Protein AF-X8DWA8-F1 (afdb_monomer)

Structure (mmCIF, N/CA/C/O backbone):
data_AF-X8DWA8-F1
#
_entry.id   AF-X8DWA8-F1
#
loop_
_atom_site.group_PDB
_atom_site.id
_atom_site.type_symbol
_atom_site.label_atom_id
_atom_site.label_alt_id
_atom_site.label_comp_id
_atom_site.label_asym_id
_atom_site.label_entity_id
_atom_site.label_seq_id
_atom_site.pdbx_PDB_ins_code
_atom_site.Cartn_x
_atom_site.Cartn_y
_atom_site.Cartn_z
_atom_site.occupancy
_atom_site.B_iso_or_equiv
_atom_site.auth_seq_id
_atom_site.auth_comp_id
_atom_site.auth_asym_id
_atom_site.auth_atom_id
_atom_site.pdbx_PDB_model_num
ATOM 1 N N . MET A 1 1 ? 1.912 4.364 -9.435 1.00 95.38 1 MET A N 1
ATOM 2 C CA . MET A 1 1 ? 1.303 3.772 -8.224 1.00 95.38 1 MET A CA 1
ATOM 3 C C . MET A 1 1 ? 0.170 2.806 -8.539 1.00 95.38 1 MET A C 1
ATOM 5 O O . MET A 1 1 ? 0.178 1.731 -7.959 1.00 95.38 1 MET A O 1
ATOM 9 N N . GLU A 1 2 ? -0.722 3.099 -9.494 1.00 97.25 2 GLU A N 1
ATOM 10 C CA . GLU A 1 2 ? -1.826 2.189 -9.867 1.00 97.25 2 GLU A CA 1
ATOM 11 C C . GLU A 1 2 ? -1.386 0.741 -10.130 1.00 97.25 2 GLU A C 1
ATOM 13 O O . GLU A 1 2 ? -1.863 -0.182 -9.483 1.00 97.25 2 GLU A O 1
ATOM 18 N N . ALA A 1 3 ? -0.388 0.548 -10.996 1.00 97.44 3 ALA A N 1
ATOM 19 C CA . ALA A 1 3 ? 0.165 -0.770 -11.302 1.00 97.44 3 ALA A CA 1
ATOM 20 C C . ALA A 1 3 ? 0.631 -1.547 -10.053 1.00 97.44 3 ALA A C 1
ATOM 22 O O . ALA A 1 3 ? 0.360 -2.736 -9.918 1.00 97.44 3 ALA A O 1
ATOM 23 N N . ALA A 1 4 ? 1.307 -0.871 -9.120 1.00 97.50 4 ALA A N 1
ATOM 24 C CA . ALA A 1 4 ? 1.756 -1.477 -7.868 1.00 97.50 4 ALA A CA 1
ATOM 25 C C . ALA A 1 4 ? 0.578 -1.825 -6.943 1.00 97.50 4 ALA A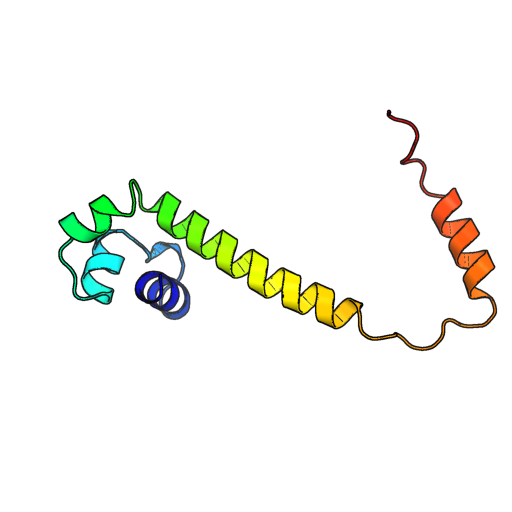 C 1
ATOM 27 O O . ALA A 1 4 ? 0.620 -2.841 -6.253 1.00 97.50 4 ALA A O 1
ATOM 28 N N . ARG A 1 5 ? -0.481 -1.008 -6.950 1.00 97.50 5 ARG A N 1
ATOM 29 C CA . ARG A 1 5 ? -1.696 -1.252 -6.169 1.00 97.50 5 ARG A CA 1
ATOM 30 C C . ARG A 1 5 ? -2.484 -2.441 -6.712 1.00 97.50 5 ARG A C 1
ATOM 32 O O . ARG A 1 5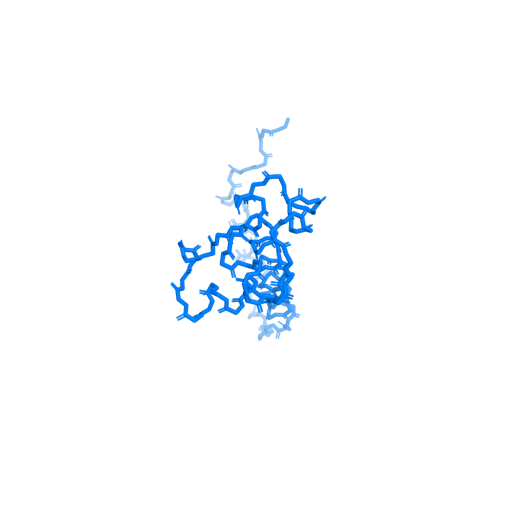 ? -2.840 -3.312 -5.930 1.00 97.50 5 ARG A O 1
ATOM 39 N N . SER A 1 6 ? -2.692 -2.503 -8.027 1.00 97.88 6 SER A N 1
ATOM 40 C CA . SER A 1 6 ? -3.322 -3.649 -8.701 1.00 97.88 6 SER A CA 1
ATOM 41 C C . SER A 1 6 ? -2.565 -4.943 -8.385 1.00 97.88 6 SER A C 1
ATOM 43 O O . SER A 1 6 ? -3.177 -5.896 -7.913 1.00 97.88 6 SER A O 1
ATOM 45 N N . LEU A 1 7 ? -1.229 -4.944 -8.498 1.00 98.00 7 LEU A N 1
ATOM 46 C CA . LEU A 1 7 ? -0.378 -6.076 -8.095 1.00 98.00 7 LEU A CA 1
ATOM 47 C C . LEU A 1 7 ? -0.637 -6.523 -6.651 1.00 98.00 7 LEU A C 1
ATOM 49 O O . LEU A 1 7 ? -0.874 -7.701 -6.393 1.00 98.00 7 LEU A O 1
ATOM 53 N N . ALA A 1 8 ? -0.600 -5.577 -5.712 1.00 97.12 8 ALA A N 1
ATOM 54 C CA . ALA A 1 8 ? -0.777 -5.870 -4.296 1.00 97.12 8 ALA A CA 1
ATOM 55 C C . ALA A 1 8 ? -2.166 -6.446 -3.979 1.00 97.12 8 ALA A C 1
ATOM 57 O O . ALA A 1 8 ? -2.269 -7.347 -3.151 1.00 97.12 8 ALA A O 1
ATOM 58 N N . VAL A 1 9 ? -3.217 -5.936 -4.628 1.00 96.94 9 VAL A N 1
ATOM 59 C CA . VAL A 1 9 ? -4.604 -6.387 -4.426 1.00 96.94 9 VAL A CA 1
ATOM 60 C C . VAL A 1 9 ? -4.841 -7.761 -5.050 1.00 96.94 9 VAL A C 1
ATOM 62 O O . VAL A 1 9 ? -5.455 -8.617 -4.425 1.00 96.94 9 VAL A O 1
ATOM 65 N N . GLU A 1 10 ? -4.345 -7.987 -6.264 1.00 98.00 10 GLU A N 1
ATOM 66 C CA . GLU A 1 10 ? -4.580 -9.226 -7.011 1.00 98.00 10 GLU A CA 1
ATOM 67 C C . GLU A 1 10 ? -3.729 -10.397 -6.512 1.00 98.00 10 GLU A C 1
ATOM 69 O O . GLU A 1 10 ? -4.141 -11.549 -6.605 1.00 98.00 10 GLU A O 1
ATOM 74 N N . SER A 1 11 ? -2.500 -10.132 -6.064 1.00 97.12 11 SER A N 1
ATOM 75 C CA . SER A 1 11 ? -1.484 -11.175 -5.849 1.00 97.12 11 SER A CA 1
ATOM 76 C C . SER A 1 11 ? -0.675 -10.998 -4.562 1.00 97.12 11 SER A C 1
ATOM 78 O O . SER A 1 11 ? 0.289 -11.726 -4.328 1.00 97.12 11 SER A O 1
ATOM 80 N N . GLY A 1 12 ? -1.058 -10.048 -3.708 1.00 96.69 12 GLY A N 1
ATOM 81 C CA . GLY A 1 12 ? -0.383 -9.768 -2.445 1.00 96.69 12 GLY A CA 1
ATOM 82 C C . GLY A 1 12 ? 0.868 -8.899 -2.596 1.00 96.69 12 GLY A C 1
ATOM 83 O O . GLY A 1 12 ? 1.477 -8.786 -3.661 1.00 96.69 12 GLY A O 1
ATOM 84 N N . VAL A 1 13 ? 1.282 -8.275 -1.492 1.00 96.12 13 VAL A N 1
ATOM 85 C CA . VAL A 1 13 ? 2.387 -7.296 -1.458 1.00 96.12 13 VAL A CA 1
ATOM 86 C C . VAL A 1 13 ? 3.749 -7.879 -1.840 1.00 96.12 13 VAL A C 1
ATOM 88 O O . VAL A 1 13 ? 4.597 -7.150 -2.340 1.00 96.12 13 VAL A O 1
ATOM 91 N N . THR A 1 14 ? 3.957 -9.185 -1.663 1.00 97.06 14 THR A N 1
ATOM 92 C CA . THR A 1 14 ? 5.202 -9.877 -2.040 1.00 97.06 14 THR A CA 1
ATOM 93 C C . THR A 1 14 ? 5.389 -9.981 -3.554 1.00 97.06 14 THR A C 1
ATOM 95 O O . THR A 1 14 ? 6.516 -10.123 -4.021 1.00 97.06 14 THR A O 1
ATOM 98 N N . SER A 1 15 ? 4.299 -9.895 -4.325 1.00 97.06 15 SER A N 1
ATOM 99 C CA . SER A 1 15 ? 4.328 -9.906 -5.794 1.00 97.06 15 SER A CA 1
ATOM 100 C C . SER A 1 15 ? 4.741 -8.558 -6.390 1.00 97.06 15 SER A C 1
ATOM 102 O O . SER A 1 15 ? 5.154 -8.475 -7.552 1.00 97.06 15 SER A O 1
ATOM 104 N N . VAL A 1 16 ? 4.648 -7.486 -5.601 1.00 98.12 16 VAL A N 1
ATOM 105 C CA . VAL A 1 16 ? 5.074 -6.164 -6.026 1.00 98.12 16 VAL A CA 1
ATOM 106 C C . VAL A 1 16 ? 6.597 -6.224 -6.124 1.00 98.12 16 VAL A C 1
ATOM 108 O O . VAL A 1 16 ? 7.293 -6.511 -5.169 1.00 98.12 16 VAL A O 1
ATOM 111 N N . THR A 1 17 ? 7.148 -6.013 -7.307 1.00 98.06 17 THR A N 1
ATOM 112 C CA . THR A 1 17 ? 8.594 -5.879 -7.530 1.00 98.06 17 THR A CA 1
ATOM 113 C C . THR A 1 17 ? 8.790 -4.781 -8.562 1.00 98.06 17 THR A C 1
ATOM 115 O O . THR A 1 17 ? 7.862 -4.480 -9.312 1.00 98.06 17 THR A O 1
ATOM 118 N N . LEU A 1 18 ? 9.972 -4.164 -8.646 1.00 97.94 18 LEU A N 1
ATOM 119 C CA . LEU A 1 18 ? 10.204 -3.113 -9.651 1.00 97.94 18 LEU A CA 1
ATOM 120 C C . LEU A 1 18 ? 9.966 -3.626 -11.082 1.00 97.94 18 LEU A C 1
ATOM 122 O O . LEU A 1 18 ? 9.380 -2.921 -11.900 1.00 97.94 18 LEU A O 1
ATOM 126 N N . THR A 1 19 ? 10.346 -4.875 -11.360 1.00 98.06 19 THR A N 1
ATOM 127 C CA . THR A 1 19 ? 10.100 -5.536 -12.648 1.00 98.06 19 THR A CA 1
ATOM 128 C C . THR A 1 19 ? 8.615 -5.804 -12.879 1.00 98.06 19 THR A C 1
ATOM 130 O O . THR A 1 19 ? 8.101 -5.480 -13.945 1.00 98.06 19 THR A O 1
ATOM 133 N N . ALA A 1 20 ? 7.896 -6.339 -11.886 1.00 98.12 20 ALA A N 1
ATOM 134 C CA . ALA A 1 20 ? 6.459 -6.575 -12.015 1.00 98.12 20 ALA A CA 1
ATOM 135 C C . ALA A 1 20 ? 5.688 -5.263 -12.219 1.00 98.12 20 ALA A C 1
ATOM 137 O O . ALA A 1 20 ? 4.794 -5.203 -13.059 1.00 98.12 20 ALA A O 1
ATOM 138 N N . VAL A 1 21 ? 6.072 -4.198 -11.508 1.00 98.06 21 VAL A N 1
ATOM 139 C CA . VAL A 1 21 ? 5.490 -2.858 -11.662 1.00 98.06 21 VAL A CA 1
ATOM 140 C C . VAL A 1 21 ? 5.766 -2.296 -13.055 1.00 98.06 21 VAL A C 1
ATOM 142 O O . VAL A 1 21 ? 4.846 -1.762 -13.667 1.00 98.06 21 VAL A O 1
ATOM 145 N N . ALA A 1 22 ? 6.989 -2.446 -13.577 1.00 98.19 22 ALA A N 1
ATOM 146 C CA . ALA A 1 22 ? 7.337 -2.030 -14.937 1.00 98.19 22 ALA A CA 1
ATOM 147 C C . ALA A 1 22 ? 6.459 -2.737 -15.982 1.00 98.19 22 ALA A C 1
ATOM 149 O O . ALA A 1 22 ? 5.800 -2.078 -16.785 1.00 98.19 22 ALA A O 1
ATOM 150 N N . ASN A 1 23 ? 6.373 -4.069 -15.891 1.00 98.19 23 ASN A N 1
ATOM 151 C CA . ASN A 1 23 ? 5.561 -4.893 -16.785 1.00 98.19 23 ASN A CA 1
ATOM 152 C C . ASN A 1 23 ? 4.078 -4.507 -16.722 1.00 98.19 23 ASN A C 1
ATOM 154 O O . ASN A 1 23 ? 3.443 -4.308 -17.752 1.00 98.19 23 ASN A O 1
ATOM 158 N N . ARG A 1 24 ? 3.533 -4.353 -15.510 1.00 98.00 24 ARG A N 1
ATOM 159 C CA . ARG A 1 24 ? 2.130 -3.988 -15.269 1.00 98.00 24 ARG A CA 1
ATOM 160 C C . ARG A 1 24 ? 1.786 -2.595 -15.791 1.00 98.00 24 ARG A C 1
ATOM 162 O O . ARG A 1 24 ? 0.691 -2.391 -16.297 1.00 98.00 24 ARG A O 1
ATOM 169 N N . ALA A 1 25 ? 2.702 -1.639 -15.653 1.00 97.12 25 ALA A N 1
ATOM 170 C CA . ALA A 1 25 ? 2.517 -0.272 -16.129 1.00 97.12 25 ALA A CA 1
ATOM 171 C C . ALA A 1 25 ? 2.803 -0.105 -17.633 1.00 97.12 25 ALA A C 1
ATOM 173 O O . ALA A 1 25 ? 2.602 0.987 -18.157 1.00 97.12 25 ALA A O 1
ATOM 174 N N . GLY A 1 26 ? 3.290 -1.146 -18.321 1.00 98.00 26 GLY A N 1
ATOM 175 C CA . GLY A 1 26 ? 3.665 -1.064 -19.734 1.00 98.00 26 GLY A CA 1
ATOM 176 C C . GLY A 1 26 ? 4.859 -0.139 -19.992 1.00 98.00 26 GLY A C 1
ATOM 177 O O . GLY A 1 26 ? 4.968 0.437 -21.071 1.00 98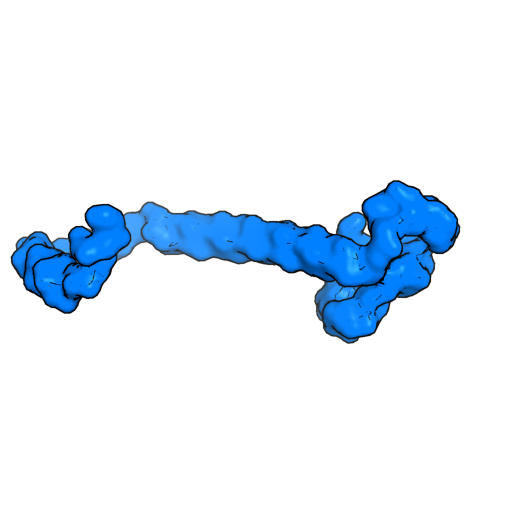.00 26 GLY A O 1
ATOM 178 N N . VAL A 1 27 ? 5.746 0.034 -19.006 1.00 97.19 27 VAL A N 1
ATOM 179 C CA . VAL A 1 27 ? 6.920 0.912 -19.109 1.00 97.19 27 VAL A CA 1
ATOM 180 C C . VAL A 1 27 ? 8.211 0.119 -18.990 1.00 97.19 27 VAL A C 1
ATOM 182 O O . VAL A 1 27 ? 8.279 -0.922 -18.339 1.00 97.19 27 VAL A O 1
ATOM 185 N N . HIS A 1 28 ? 9.280 0.645 -19.580 1.00 97.81 28 HIS A N 1
ATOM 186 C CA . HIS A 1 28 ? 10.593 0.032 -19.449 1.00 97.81 28 HIS A CA 1
ATOM 187 C C . HIS A 1 28 ? 11.117 0.123 -18.005 1.00 97.81 28 HIS A C 1
ATOM 189 O O . HIS A 1 28 ? 10.947 1.138 -17.324 1.00 97.81 28 HIS A O 1
ATOM 195 N N . TYR A 1 29 ? 11.839 -0.907 -17.557 1.00 96.88 29 TYR A N 1
ATOM 196 C CA . TYR A 1 29 ? 12.398 -0.991 -16.203 1.00 96.88 29 TYR A CA 1
ATOM 197 C C . TYR A 1 29 ? 13.255 0.229 -15.815 1.00 96.88 29 TYR A C 1
ATOM 199 O O . TYR A 1 29 ? 13.185 0.720 -14.688 1.00 96.88 29 TYR A O 1
ATOM 207 N N . SER A 1 30 ? 14.030 0.772 -16.762 1.00 97.06 30 SER A N 1
ATOM 208 C CA . SER A 1 30 ? 14.858 1.963 -16.517 1.00 97.06 30 SER A CA 1
ATOM 209 C C . SER A 1 30 ? 14.042 3.212 -16.173 1.00 97.06 30 SER A C 1
ATOM 211 O O . SER A 1 30 ? 14.538 4.049 -15.424 1.00 97.06 30 SER A O 1
ATOM 213 N N . ALA A 1 31 ? 12.805 3.339 -16.667 1.00 95.56 31 ALA A N 1
ATOM 214 C CA . ALA A 1 31 ? 11.919 4.439 -16.300 1.00 95.56 31 ALA A CA 1
ATOM 215 C C . ALA A 1 31 ? 11.467 4.300 -14.842 1.00 95.56 31 ALA A C 1
ATOM 217 O O . ALA A 1 31 ? 11.564 5.259 -14.086 1.00 95.56 31 ALA A O 1
ATOM 218 N N . VAL A 1 32 ? 11.079 3.095 -14.411 1.00 96.56 32 VAL A N 1
ATOM 219 C CA . VAL A 1 32 ? 10.697 2.817 -13.013 1.00 96.56 32 VAL A CA 1
ATOM 220 C C . VAL A 1 32 ? 11.841 3.143 -12.052 1.00 96.56 32 VAL A C 1
ATOM 222 O O . VAL A 1 32 ? 11.619 3.793 -11.034 1.00 96.56 32 VAL A O 1
ATOM 225 N N . ARG A 1 33 ? 13.080 2.779 -12.407 1.00 96.94 33 ARG A N 1
ATOM 226 C CA . ARG A 1 33 ? 14.275 3.044 -11.586 1.00 96.94 33 ARG A CA 1
ATOM 227 C C . ARG A 1 33 ? 14.630 4.535 -11.454 1.00 96.94 33 ARG A C 1
ATOM 229 O O . ARG A 1 33 ? 15.433 4.885 -10.597 1.00 96.94 33 ARG A O 1
ATOM 236 N N . ARG A 1 34 ? 14.059 5.420 -12.284 1.00 96.81 34 ARG A N 1
ATOM 237 C CA . ARG A 1 34 ? 14.187 6.882 -12.113 1.00 96.81 34 ARG A CA 1
ATOM 238 C C . ARG A 1 34 ? 13.276 7.422 -11.009 1.00 96.81 34 ARG A C 1
ATOM 240 O O . ARG A 1 34 ? 13.590 8.465 -10.453 1.00 96.81 34 ARG A O 1
ATOM 247 N N . TYR A 1 35 ? 12.174 6.730 -10.720 1.00 94.38 35 TYR A N 1
ATOM 248 C CA . TYR A 1 35 ? 11.191 7.135 -9.710 1.00 94.38 35 TYR A CA 1
ATOM 249 C C . TYR A 1 35 ? 11.353 6.391 -8.389 1.00 94.38 35 TYR A C 1
ATOM 251 O O . TYR A 1 35 ? 11.040 6.953 -7.351 1.00 94.38 35 TYR A O 1
ATOM 259 N N . PHE A 1 36 ? 11.828 5.144 -8.429 1.00 96.88 36 PHE A N 1
ATOM 260 C CA . PHE A 1 36 ? 12.009 4.321 -7.240 1.00 96.88 36 PHE A CA 1
ATOM 261 C C . PHE A 1 36 ? 13.422 3.747 -7.197 1.00 96.88 36 PHE A C 1
ATOM 263 O O . PHE A 1 36 ? 13.857 3.018 -8.092 1.00 96.88 36 PHE A O 1
ATOM 270 N N . SER A 1 37 ? 14.117 4.038 -6.107 1.00 95.75 37 SER A N 1
ATOM 271 C CA . SER A 1 37 ? 15.419 3.484 -5.751 1.00 95.75 37 SER A CA 1
ATOM 272 C C . SER A 1 37 ? 15.343 1.994 -5.405 1.00 95.75 37 SER A C 1
ATOM 27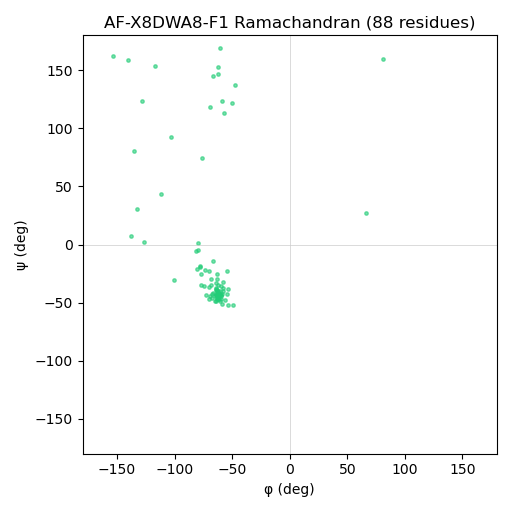4 O O . SER A 1 37 ? 16.301 1.251 -5.630 1.00 95.75 37 SER A O 1
ATOM 276 N N . SER A 1 38 ? 14.207 1.531 -4.871 1.00 96.88 38 SER A N 1
ATOM 277 C CA . SER A 1 38 ? 14.019 0.144 -4.447 1.00 96.88 38 SER A CA 1
ATOM 278 C C . SER A 1 38 ? 12.557 -0.293 -4.480 1.00 96.88 38 SER A C 1
ATOM 280 O O . SER A 1 38 ? 11.634 0.517 -4.451 1.00 96.88 38 SER A O 1
ATOM 282 N N . HIS A 1 39 ? 12.327 -1.608 -4.470 1.00 96.50 39 HIS A N 1
ATOM 283 C CA . HIS A 1 39 ? 10.974 -2.135 -4.307 1.00 96.50 39 HIS A CA 1
ATOM 284 C C . HIS A 1 39 ? 10.359 -1.746 -2.942 1.00 96.50 39 HIS A C 1
ATOM 286 O O . HIS A 1 39 ? 9.170 -1.442 -2.868 1.00 96.50 39 HIS A O 1
ATOM 292 N N . LYS A 1 40 ? 11.167 -1.663 -1.876 1.00 98.06 40 LYS A N 1
ATOM 293 C CA . LYS A 1 40 ? 10.696 -1.223 -0.552 1.00 98.06 40 LYS A CA 1
ATOM 294 C C . LYS A 1 40 ? 10.119 0.192 -0.584 1.00 98.06 40 LYS A C 1
ATOM 296 O O . LYS A 1 40 ? 9.129 0.445 0.086 1.00 98.06 40 LYS A O 1
ATOM 301 N N . GLU A 1 41 ? 10.685 1.088 -1.388 1.00 98.00 41 GLU A N 1
ATOM 302 C CA . GLU A 1 41 ? 10.147 2.441 -1.575 1.00 98.00 41 GLU A CA 1
ATOM 303 C C . GLU A 1 41 ? 8.736 2.415 -2.179 1.00 98.00 41 GLU A C 1
ATOM 305 O O . GLU A 1 41 ? 7.844 3.106 -1.696 1.00 98.00 41 GLU A O 1
ATOM 310 N N . VAL A 1 42 ? 8.488 1.535 -3.155 1.00 97.88 42 VAL A N 1
ATOM 311 C CA . VAL A 1 42 ? 7.137 1.319 -3.701 1.00 97.88 42 VAL A CA 1
ATOM 312 C C . VAL A 1 42 ? 6.172 0.848 -2.609 1.00 97.88 42 VAL A C 1
ATOM 314 O O . VAL A 1 42 ? 5.050 1.348 -2.530 1.00 97.88 42 VAL A O 1
ATOM 317 N N . LEU A 1 43 ? 6.599 -0.085 -1.749 1.00 98.00 43 LEU A N 1
ATOM 318 C CA . LEU A 1 43 ? 5.780 -0.547 -0.621 1.00 98.00 43 LEU A CA 1
ATOM 319 C C . LEU A 1 43 ? 5.504 0.568 0.388 1.00 98.00 43 LEU A C 1
ATOM 321 O O . LEU A 1 43 ? 4.387 0.656 0.885 1.00 98.00 43 LEU A O 1
ATOM 325 N N . LEU A 1 44 ? 6.485 1.427 0.672 1.00 98.06 44 LEU A N 1
ATOM 326 C CA . LEU A 1 44 ? 6.309 2.569 1.569 1.00 98.06 44 LEU A CA 1
ATOM 327 C C . LEU A 1 44 ? 5.292 3.565 1.011 1.00 98.06 44 LEU A C 1
ATOM 329 O O . LEU A 1 44 ? 4.417 4.008 1.750 1.00 98.06 44 LEU A O 1
ATOM 333 N N . HIS A 1 45 ? 5.337 3.861 -0.290 1.00 97.50 45 HIS A N 1
ATOM 334 C CA . HIS A 1 45 ? 4.317 4.698 -0.923 1.00 97.50 45 HIS A CA 1
ATOM 335 C C . HIS A 1 45 ? 2.927 4.053 -0.874 1.00 97.50 45 HIS A C 1
ATOM 337 O O . HIS A 1 45 ? 1.958 4.727 -0.528 1.00 97.50 45 HIS A O 1
ATOM 343 N N . LEU A 1 46 ? 2.817 2.747 -1.148 1.00 97.12 46 LEU A N 1
ATOM 344 C CA . LEU A 1 46 ? 1.546 2.024 -1.014 1.00 97.12 46 LEU A CA 1
ATOM 345 C C . LEU A 1 46 ? 1.016 2.058 0.424 1.00 97.12 46 LEU A C 1
ATOM 347 O O . LEU A 1 46 ? -0.179 2.271 0.632 1.00 97.12 46 LEU A O 1
ATOM 351 N N . ALA A 1 47 ? 1.894 1.870 1.410 1.00 97.38 47 ALA A N 1
ATOM 352 C CA . ALA A 1 47 ? 1.543 1.922 2.821 1.00 97.38 47 ALA A CA 1
ATOM 353 C C . ALA A 1 47 ? 1.084 3.326 3.232 1.00 97.38 47 ALA A C 1
ATOM 355 O O . ALA A 1 47 ? 0.057 3.450 3.889 1.00 97.38 47 ALA A O 1
ATOM 356 N N . ALA A 1 48 ? 1.782 4.379 2.798 1.00 97.56 48 ALA A N 1
ATOM 357 C CA . ALA A 1 48 ? 1.411 5.763 3.082 1.00 97.56 48 ALA A CA 1
ATOM 358 C C . ALA A 1 48 ? 0.047 6.138 2.474 1.00 97.56 48 ALA A C 1
ATOM 360 O O . ALA A 1 48 ? -0.800 6.722 3.155 1.00 97.56 48 ALA A O 1
ATOM 361 N N . GLU A 1 49 ? -0.206 5.754 1.217 1.00 95.06 49 GLU A N 1
ATOM 362 C CA . GLU A 1 49 ? -1.510 5.941 0.567 1.00 95.06 49 GLU A CA 1
ATOM 363 C C . GLU A 1 49 ? -2.621 5.161 1.285 1.00 95.06 49 GLU A C 1
ATOM 365 O O . GLU A 1 49 ? -3.717 5.681 1.505 1.00 95.06 49 GLU A O 1
ATOM 370 N N . GLY A 1 50 ? -2.348 3.901 1.639 1.00 94.62 50 GLY A N 1
ATOM 371 C CA . GLY A 1 50 ? -3.278 3.039 2.365 1.00 94.62 50 GLY A CA 1
ATOM 372 C C . GLY A 1 50 ? -3.625 3.600 3.739 1.00 94.62 50 GLY A C 1
ATOM 373 O O . GLY A 1 50 ? -4.805 3.701 4.070 1.00 94.62 50 GLY A O 1
ATOM 374 N N . TRP A 1 51 ? -2.610 4.026 4.489 1.00 97.00 51 TRP A N 1
ATOM 375 C CA . TRP A 1 51 ? -2.754 4.635 5.805 1.00 97.00 51 TRP A CA 1
ATOM 376 C C . TRP A 1 51 ? -3.588 5.908 5.746 1.00 97.00 51 TRP A C 1
ATOM 378 O O . TRP A 1 51 ? -4.539 6.034 6.504 1.00 97.00 51 TRP A O 1
ATOM 388 N N . THR A 1 52 ? -3.283 6.812 4.813 1.00 97.31 52 THR A N 1
ATOM 389 C CA . THR A 1 52 ? -4.003 8.088 4.664 1.00 97.31 52 THR A CA 1
ATOM 390 C C . THR A 1 52 ? -5.479 7.871 4.342 1.00 97.31 52 THR A C 1
ATOM 392 O O . THR A 1 52 ? -6.348 8.512 4.924 1.00 97.31 52 THR A O 1
ATOM 395 N N . ARG A 1 53 ? -5.783 6.942 3.428 1.00 94.81 53 ARG A N 1
ATOM 396 C CA . ARG A 1 53 ? -7.170 6.618 3.075 1.00 94.81 53 ARG A CA 1
ATOM 397 C C . ARG A 1 53 ? -7.915 6.011 4.259 1.00 94.81 53 ARG A C 1
ATOM 399 O O . ARG A 1 53 ? -9.026 6.427 4.560 1.00 94.81 53 ARG A O 1
ATOM 406 N N . TRP A 1 54 ? -7.300 5.025 4.909 1.00 96.94 54 TRP A N 1
ATOM 407 C CA . TRP A 1 54 ? -7.896 4.331 6.045 1.00 96.94 54 TRP A CA 1
ATOM 408 C C . TRP A 1 54 ? -8.129 5.280 7.221 1.00 96.94 54 TRP A C 1
ATOM 410 O O . TRP A 1 54 ? -9.234 5.313 7.756 1.00 96.94 54 TRP A O 1
ATOM 420 N N . SER A 1 55 ? -7.136 6.094 7.582 1.00 97.75 55 SER 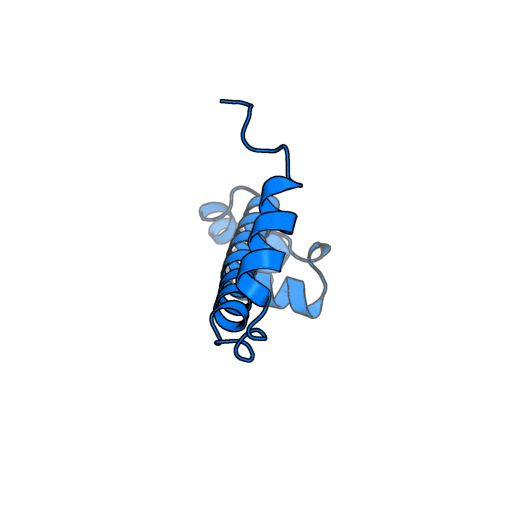A N 1
ATOM 421 C CA . SER A 1 55 ? -7.256 7.049 8.681 1.00 97.75 55 SER A CA 1
ATOM 422 C C . SER A 1 55 ? -8.320 8.101 8.391 1.00 97.75 55 SER A C 1
ATOM 424 O O . SER A 1 55 ? -9.111 8.399 9.275 1.00 97.75 55 SER A O 1
ATOM 426 N N . ALA A 1 56 ? -8.424 8.592 7.152 1.00 97.31 56 ALA A N 1
ATOM 427 C CA . ALA A 1 56 ? -9.501 9.496 6.758 1.00 97.31 56 ALA A CA 1
ATOM 428 C C . ALA A 1 56 ? -10.886 8.853 6.942 1.00 97.31 56 ALA A C 1
ATOM 430 O O . ALA A 1 56 ? -11.778 9.485 7.502 1.00 97.31 56 ALA A O 1
ATOM 431 N N . THR A 1 57 ? -11.060 7.591 6.533 1.00 96.56 57 THR A N 1
ATOM 432 C CA . THR A 1 57 ? -12.313 6.849 6.749 1.00 96.56 57 THR A CA 1
ATOM 433 C C . THR A 1 57 ? -12.625 6.672 8.234 1.00 96.56 57 THR A C 1
ATOM 435 O O . THR A 1 57 ? -13.760 6.892 8.646 1.00 96.5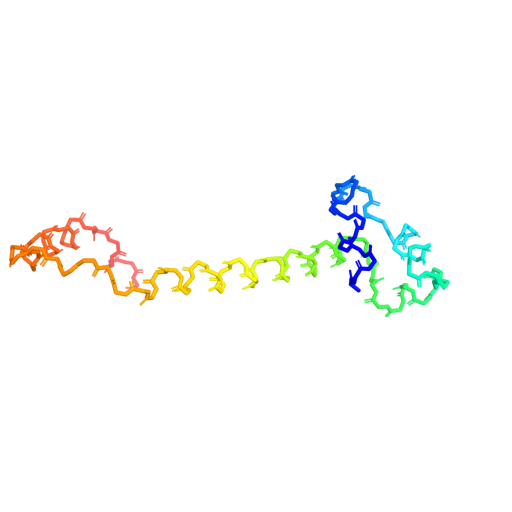6 57 THR A O 1
ATOM 438 N N . VAL A 1 58 ? -11.631 6.307 9.046 1.00 96.50 58 VAL A N 1
ATOM 439 C CA . VAL A 1 58 ? -11.800 6.143 10.497 1.00 96.50 58 VAL A CA 1
ATOM 440 C C . VAL A 1 58 ? -12.151 7.472 11.161 1.00 96.50 58 VAL A C 1
ATOM 442 O O . VAL A 1 58 ? -13.120 7.537 11.908 1.00 96.50 58 VAL A O 1
ATOM 445 N N . CYS A 1 59 ? -11.415 8.543 10.865 1.00 96.25 59 CYS A N 1
ATOM 446 C CA . CYS A 1 59 ? -11.685 9.870 11.409 1.00 96.25 59 CYS A CA 1
ATOM 447 C C . CYS A 1 59 ? -13.076 10.374 11.013 1.00 96.25 59 CYS A C 1
ATOM 449 O O . CYS A 1 59 ? -13.764 10.940 11.853 1.00 96.25 59 CYS A O 1
ATOM 451 N N . ALA A 1 60 ? -13.512 10.139 9.771 1.00 95.38 60 ALA A N 1
ATOM 452 C CA . ALA A 1 60 ? -14.862 10.486 9.335 1.00 95.38 60 ALA A CA 1
ATOM 453 C C . ALA A 1 60 ? -15.927 9.704 10.120 1.00 95.38 60 ALA A C 1
ATOM 455 O O . ALA A 1 60 ? -16.865 10.302 10.630 1.00 95.38 60 ALA A O 1
ATOM 456 N N . ALA A 1 61 ? -15.744 8.392 10.293 1.00 92.75 61 ALA A N 1
ATOM 457 C CA . ALA A 1 61 ? -16.672 7.560 11.060 1.00 92.75 61 ALA A CA 1
ATOM 458 C C . ALA A 1 61 ? -16.744 7.950 12.548 1.00 92.75 61 ALA A C 1
ATOM 460 O O . ALA A 1 61 ? -17.800 7.830 13.158 1.00 92.75 61 ALA A O 1
ATOM 461 N N . LEU A 1 62 ? -15.636 8.418 13.132 1.00 92.31 62 LEU A N 1
ATOM 462 C CA . LEU A 1 62 ? -15.584 8.901 14.517 1.00 92.31 62 LEU A CA 1
ATOM 463 C C . LEU A 1 62 ? -16.103 10.337 14.685 1.00 92.31 62 LEU A C 1
ATOM 465 O O . LEU A 1 62 ? -16.434 10.728 15.801 1.00 92.31 62 LEU A O 1
ATOM 469 N N . ALA A 1 63 ? -16.138 11.130 13.611 1.00 91.50 63 ALA A N 1
ATOM 470 C CA . ALA A 1 63 ? -16.668 12.492 13.629 1.00 91.50 63 ALA A CA 1
ATOM 471 C C . ALA A 1 63 ? -18.204 12.530 13.596 1.00 91.50 63 ALA A C 1
ATOM 473 O O . ALA A 1 63 ? -18.789 13.549 13.966 1.00 91.50 63 ALA A O 1
ATOM 474 N N . GLU A 1 64 ? -18.850 11.440 13.171 1.00 87.06 64 GLU A N 1
ATOM 475 C CA . GLU A 1 64 ? -20.300 11.297 13.259 1.00 87.06 64 GLU A CA 1
ATOM 476 C C . GLU A 1 64 ? -20.737 11.407 14.729 1.00 87.06 64 GLU A C 1
ATOM 478 O O . GLU A 1 64 ? -20.243 10.647 15.571 1.00 87.06 64 GLU A O 1
ATOM 483 N N . PRO A 1 65 ? -21.646 12.342 15.075 1.00 78.81 65 PRO A N 1
ATOM 484 C CA . PRO A 1 65 ? -22.144 12.464 16.433 1.00 78.81 65 PRO A CA 1
ATOM 485 C C . PRO A 1 65 ? -22.762 11.136 16.865 1.00 78.81 65 PRO A C 1
ATOM 487 O O . PRO A 1 65 ? -23.784 10.699 16.333 1.00 78.81 65 PRO A O 1
ATOM 490 N N . GLY A 1 66 ? -22.131 10.488 17.844 1.00 75.56 66 GLY A N 1
ATOM 491 C CA . GLY A 1 66 ? -22.728 9.343 18.511 1.00 75.56 66 GLY A CA 1
ATOM 492 C C . GLY A 1 66 ? -24.044 9.734 19.197 1.00 75.56 66 GLY A C 1
ATOM 493 O O . GLY A 1 66 ? -24.355 10.924 19.331 1.00 75.56 66 GLY A O 1
ATOM 494 N N . PRO A 1 67 ? -24.824 8.747 19.670 1.00 79.50 67 PRO A N 1
ATOM 495 C CA . PRO A 1 67 ? -25.967 9.017 20.531 1.00 79.50 67 PRO A CA 1
ATOM 496 C C . PRO A 1 67 ? -25.558 9.983 21.638 1.00 79.50 67 PRO A C 1
ATOM 498 O O . PRO A 1 67 ? -24.472 9.832 22.207 1.00 79.50 67 PRO A O 1
ATOM 501 N N . ALA A 1 68 ? -26.418 10.966 21.929 1.00 77.75 68 ALA A N 1
ATOM 502 C CA . ALA A 1 68 ? -26.172 11.884 23.029 1.00 77.75 68 ALA A CA 1
ATOM 503 C C . ALA A 1 68 ? -25.842 11.048 24.275 1.00 77.75 68 ALA A C 1
ATOM 505 O O . ALA A 1 68 ? -26.629 10.163 24.635 1.00 77.75 68 ALA A O 1
ATOM 506 N N . PRO A 1 69 ? -24.664 11.255 24.879 1.00 76.81 69 PRO A N 1
ATOM 507 C CA . PRO A 1 69 ? -24.266 10.454 26.015 1.00 76.81 69 PRO A CA 1
ATOM 508 C C . PRO A 1 69 ? -25.265 10.689 27.160 1.00 76.81 69 PRO A C 1
ATOM 510 O O . PRO A 1 69 ? -25.838 11.781 27.268 1.00 76.81 69 PRO A O 1
ATOM 513 N N . PRO A 1 70 ? -25.541 9.662 27.978 1.00 78.31 70 PRO A N 1
ATOM 514 C CA . PRO A 1 70 ? -26.588 9.735 28.989 1.00 78.31 70 PRO A CA 1
ATOM 515 C C . PRO A 1 70 ? -26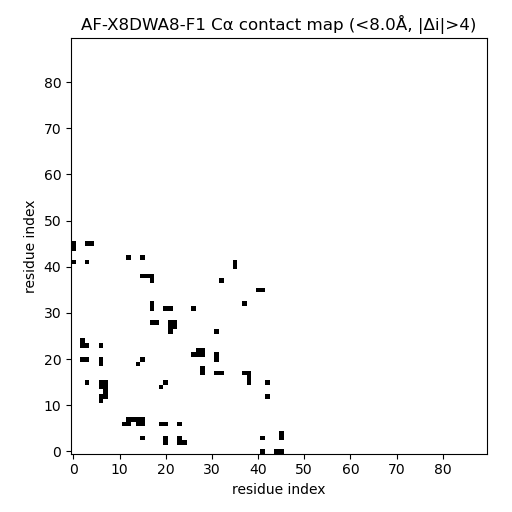.252 10.845 30.001 1.00 78.31 70 PRO A C 1
ATOM 517 O O . PRO A 1 70 ? -25.079 11.180 30.150 1.00 78.31 70 PRO A O 1
ATOM 520 N N . PRO A 1 71 ? -27.230 11.480 30.666 1.00 78.50 71 PRO A N 1
ATOM 521 C CA . PRO A 1 71 ? -27.008 12.703 31.451 1.00 78.50 71 PRO A CA 1
ATOM 522 C C . PRO A 1 71 ? -25.905 12.595 32.527 1.00 78.50 71 PRO A C 1
ATOM 524 O O . PRO A 1 71 ? -25.322 13.610 32.904 1.00 78.50 71 PRO A O 1
ATOM 527 N N . GLU A 1 72 ? -25.569 11.389 32.987 1.00 84.94 72 GLU A N 1
ATOM 528 C CA . GLU A 1 72 ? -24.473 11.080 33.913 1.00 84.94 72 GLU A CA 1
ATOM 529 C C . GLU A 1 72 ? -23.067 11.013 33.280 1.00 84.94 72 GLU A C 1
ATOM 531 O O . GLU A 1 72 ? -22.072 10.845 33.986 1.00 84.94 72 GLU A O 1
ATOM 536 N N . TRP A 1 73 ? -22.936 11.145 31.961 1.00 83.94 73 TRP A N 1
ATOM 537 C CA . TRP A 1 73 ? -21.653 11.012 31.268 1.00 83.94 73 TRP A CA 1
ATOM 538 C C . TRP A 1 73 ? -20.536 11.969 31.733 1.00 83.94 73 TRP A C 1
ATOM 540 O O . TRP A 1 73 ? -19.381 11.530 31.721 1.00 83.94 73 TRP A O 1
ATOM 550 N N . PRO A 1 74 ? -20.791 13.222 32.183 1.00 83.00 74 PRO A N 1
ATOM 551 C CA . PRO A 1 74 ? -19.710 14.123 32.582 1.00 83.00 74 PRO A CA 1
ATOM 552 C C . PRO A 1 74 ? -18.934 13.608 33.802 1.00 83.00 74 PRO A C 1
ATOM 554 O O . PRO A 1 74 ? -17.712 13.734 33.858 1.00 83.00 74 PRO A O 1
ATOM 557 N N . SER A 1 75 ? -19.616 12.989 34.773 1.00 80.19 75 SER A N 1
ATOM 558 C CA . SER A 1 75 ? -18.968 12.427 35.964 1.00 80.19 75 SER A CA 1
ATOM 559 C C . SER A 1 75 ? -18.219 11.129 35.650 1.00 80.19 75 SER A C 1
ATOM 561 O O . SER A 1 75 ? -17.122 10.923 36.172 1.00 80.19 75 SER A O 1
ATOM 563 N N . LEU A 1 76 ? -18.746 10.295 34.747 1.00 82.69 76 LEU A N 1
ATOM 564 C CA . LEU A 1 76 ? -18.047 9.106 34.242 1.00 82.69 76 LEU A CA 1
ATOM 565 C C . LEU A 1 76 ? -16.756 9.471 33.493 1.00 82.69 76 LEU A C 1
ATOM 567 O O . LEU A 1 76 ? -15.723 8.839 33.716 1.00 82.69 76 LEU A O 1
ATOM 571 N N . TRP A 1 77 ? -16.784 10.521 32.664 1.00 81.12 77 TRP A N 1
ATOM 572 C CA . TRP A 1 77 ? -15.595 11.033 31.977 1.00 81.12 77 TRP A CA 1
ATOM 573 C C . TRP A 1 77 ? -14.534 11.533 32.964 1.00 81.12 77 TRP A C 1
ATOM 575 O O . TRP A 1 77 ? -13.381 11.123 32.864 1.00 81.12 77 TRP A O 1
ATOM 585 N N . CYS A 1 78 ? -14.920 12.335 33.964 1.00 83.75 78 CYS A N 1
ATOM 586 C CA . CYS A 1 78 ? -14.001 12.813 35.004 1.00 83.75 78 CYS A CA 1
ATOM 587 C C . CYS A 1 78 ? -13.326 11.666 35.779 1.00 83.75 78 CYS A C 1
ATOM 589 O O . CYS A 1 78 ? -12.128 11.737 36.068 1.00 83.75 78 CYS A O 1
ATOM 591 N N . MET A 1 79 ? -14.060 10.595 36.103 1.00 73.81 79 MET A N 1
ATOM 592 C CA . MET A 1 79 ? -13.491 9.407 36.757 1.00 73.81 79 MET A CA 1
ATOM 593 C C . MET A 1 79 ? -12.533 8.640 35.835 1.00 73.81 79 MET A C 1
ATOM 595 O O . MET A 1 79 ? -11.448 8.257 36.262 1.00 73.81 79 MET A O 1
ATOM 599 N N . ALA A 1 80 ? -12.884 8.461 34.559 1.00 77.44 80 ALA A N 1
ATOM 600 C CA . ALA A 1 80 ? -12.023 7.784 33.590 1.00 77.44 80 ALA A CA 1
ATOM 601 C C . ALA A 1 80 ? -10.736 8.577 33.287 1.00 77.44 80 ALA A C 1
ATOM 603 O O . ALA A 1 80 ? -9.646 8.005 33.248 1.00 77.44 80 ALA A O 1
ATOM 604 N N . SER A 1 81 ? -10.830 9.903 33.133 1.00 74.81 81 SER A N 1
ATOM 605 C CA . SER A 1 81 ? -9.668 10.755 32.860 1.00 74.81 81 SER A CA 1
ATOM 606 C C . SER A 1 81 ? -8.730 10.863 34.064 1.00 74.81 81 SER A C 1
ATOM 608 O O . SER A 1 81 ? -7.515 10.876 33.891 1.00 74.81 81 SER A O 1
ATOM 610 N N . SER A 1 82 ? -9.272 10.902 35.289 1.00 73.12 82 SER A N 1
ATOM 611 C CA . SER A 1 82 ? -8.466 10.945 36.523 1.00 73.12 82 SER A CA 1
ATOM 612 C C . SER A 1 82 ? -7.799 9.606 36.857 1.00 73.12 82 SER A C 1
ATOM 614 O O . SER A 1 82 ? -6.765 9.591 37.520 1.00 73.12 82 SER A O 1
ATOM 616 N N . ALA A 1 83 ? -8.326 8.494 36.336 1.00 63.84 83 ALA A N 1
ATOM 617 C CA . ALA A 1 83 ? -7.721 7.168 36.435 1.00 63.84 83 ALA A CA 1
ATOM 618 C C . ALA A 1 83 ? -6.582 6.920 35.423 1.00 63.84 83 ALA A C 1
ATOM 620 O O . ALA A 1 83 ? -6.009 5.831 35.418 1.00 63.84 83 ALA A O 1
ATOM 621 N N . THR A 1 84 ? -6.227 7.902 34.581 1.00 57.19 84 THR A N 1
ATOM 622 C CA . THR A 1 84 ? -5.130 7.775 33.608 1.00 57.19 84 THR A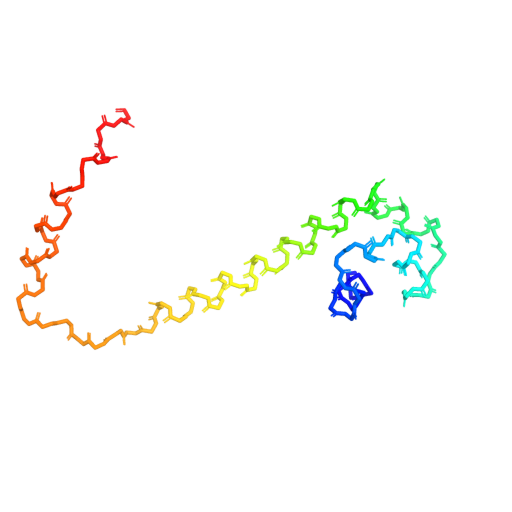 CA 1
ATOM 623 C C . THR A 1 84 ? -3.881 8.529 34.092 1.00 57.19 84 THR A C 1
ATOM 625 O O . THR A 1 84 ? -3.733 9.720 33.807 1.00 57.19 84 THR A O 1
ATOM 628 N N . PRO A 1 85 ? -2.932 7.887 34.801 1.00 57.28 85 PRO A N 1
ATOM 629 C CA . PRO A 1 85 ? -1.645 8.501 35.104 1.00 57.28 85 PRO A CA 1
ATOM 630 C C . PRO A 1 85 ? -0.760 8.464 33.847 1.00 57.28 85 PRO A C 1
ATOM 632 O O . PRO A 1 85 ? 0.151 7.650 33.743 1.00 57.28 85 PRO A O 1
ATOM 635 N N . CYS A 1 86 ? -1.032 9.318 32.856 1.00 55.06 86 CYS A N 1
ATOM 636 C CA . CYS A 1 86 ? -0.158 9.449 31.679 1.00 55.06 86 CYS A CA 1
ATOM 637 C C . CYS A 1 86 ? 0.310 10.878 31.369 1.00 55.06 86 CYS A C 1
ATOM 639 O O . CYS A 1 86 ? 1.073 11.048 30.427 1.00 55.06 86 CYS A O 1
ATOM 641 N N . PHE A 1 87 ? -0.043 11.895 32.163 1.00 50.31 87 PHE A N 1
ATOM 642 C CA . PHE A 1 87 ? 0.408 13.278 31.925 1.00 50.31 87 PHE A CA 1
ATOM 643 C C . PHE A 1 87 ? 1.379 13.801 32.999 1.00 50.31 87 PHE A C 1
ATOM 645 O O . PHE A 1 87 ? 1.245 14.918 33.484 1.00 50.31 87 PHE A O 1
ATOM 652 N N . ALA A 1 88 ? 2.348 12.973 33.403 1.00 44.25 88 ALA A N 1
ATOM 653 C CA . ALA A 1 88 ? 3.394 13.351 34.364 1.00 44.25 88 ALA A CA 1
ATOM 654 C C . ALA A 1 88 ? 4.816 12.962 33.908 1.00 44.25 88 ALA A C 1
ATOM 656 O O . ALA A 1 88 ? 5.672 12.673 34.739 1.00 44.25 88 ALA A O 1
ATOM 657 N N . ILE A 1 89 ? 5.074 12.943 32.594 1.00 48.78 89 ILE A N 1
ATOM 658 C CA . ILE A 1 89 ? 6.439 12.968 32.040 1.00 48.78 89 ILE A CA 1
ATOM 659 C C . ILE A 1 89 ? 6.467 13.971 30.878 1.00 48.78 89 ILE A C 1
ATOM 661 O O . ILE A 1 89 ? 6.345 13.608 29.709 1.00 48.78 89 ILE A O 1
ATOM 665 N N . CYS A 1 90 ? 6.578 15.249 31.231 1.00 42.94 90 CYS A N 1
ATOM 666 C CA . CYS A 1 90 ? 7.317 16.275 30.499 1.00 42.94 90 CYS A CA 1
ATOM 667 C C . CYS A 1 90 ? 8.118 17.054 31.540 1.00 42.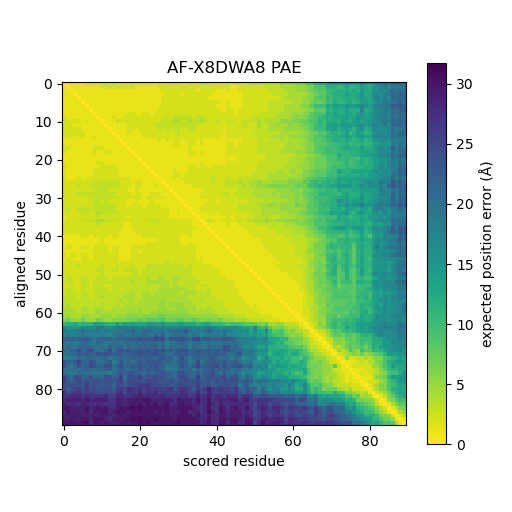94 90 CYS A C 1
ATOM 669 O O . CYS A 1 90 ? 7.514 17.390 32.585 1.00 42.94 90 CYS A O 1
#

InterPro domains:
  IPR001647 DNA-binding HTH domain, TetR-type [PF00440] (2-44)
  IPR001647 DNA-binding HTH domain, TetR-type [PS50977] (1-54)
  IPR009057 Homedomain-like superfamily [SSF46689] (1-63)

Radius of gyration: 22.38 Å; Cα contacts (8 Å, |Δi|>4): 46; chains: 1; bounding box: 42×27×56 Å

Foldseek 3Di:
DVQQVCQCVVPNNVSQFLVSSCVSVVHDSVVSCVVDVGSVVVVVVVVVVVCVVVVVVVVVVVPPDDPDPPPCVVVVVVVVVVPDPPPPDD

pLDDT: mean 89.25, std 13.75, range [42.94, 98.19]

Nearest PDB structures (foldseek):
  3kkd-assembly3_B  TM=7.709E-01  e=2.061E-02  Pseudomonas aeruginosa PAO1
  3cwr-assembly2_A  TM=9.506E-01  e=7.969E-02  Rhodospirillum rubrum ATCC 11170
  5gp9-assembly1_A  TM=7.605E-01  e=7.006E-02  Halalkalibacterium halodurans C-125
  3anp-assembly2_B  TM=7.006E-01  e=2.381E-01  Thermus thermophilus
  4kwa-assembly1_B  TM=6.645E-01  e=2.233E-01  Saccharomonospora viridis DSM 43017

Solvent-accessible surface area (backbone atoms only — not comparable to full-atom values): 5405 Å² total; per-residue (Å²): 107,67,41,45,50,53,36,28,72,76,63,35,66,85,57,45,34,60,62,52,32,14,63,64,61,75,45,60,55,72,61,48,54,73,78,35,95,43,52,67,54,54,51,49,52,51,48,51,56,49,48,54,53,51,51,51,53,52,53,52,64,67,66,51,83,66,78,82,71,60,94,65,46,68,62,54,48,53,54,57,58,71,70,52,94,74,88,82,86,129

Mean predicted aligned error: 9.17 Å

Organism: NCBI:txid1299321

Secondary structure (DSSP, 8-state):
-HHHHHHHHHH-GGG--HHHHHHHHT--HHHHHHH-S-HHHHHHHHHHHHHHHHHHHHHHHHHS-PSPPPTTHHHHHHHHHHT---S---

Sequence (90 aa):
MEAARSLAVESGVTSVTLTAVANRAGVHYSAVRRYFSSHKEVLLHLAAEGWTRWSATVCAALAEPGPAPPPEWPSLWCMASSATPCFAIC